Protein AF-Q50044-F1 (afdb_monomer)

Sequence (163 aa):
MVSMPLSKLPIALISSWAAAELGRPEISQAVVEGSGVRIVVIAVVGALLLCRAIPALRRDKENFFSYSGTWVIADISVMNFGIFDLLQVTVLVSLFALILVMSTASGVALFITQYAPRRVVGAVAYSVDLLAVVPSIICGVWGWYVLAPQLCPITTWLDRTLV

Solvent-ac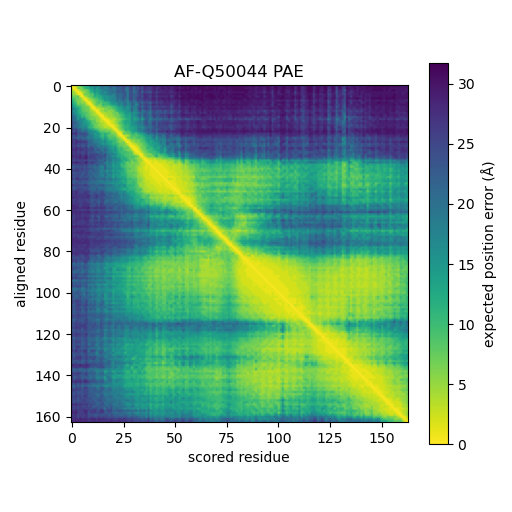cessible surface area (backbone atoms only — not comparable to full-atom values): 9606 Å² total; per-residue (Å²): 140,83,86,74,73,82,86,72,69,71,62,67,67,58,52,54,57,55,51,64,73,73,64,58,68,70,61,57,46,54,56,52,60,58,47,54,57,53,54,51,51,52,49,50,53,52,49,52,50,47,70,56,46,54,65,53,59,71,57,39,85,64,60,41,74,72,35,83,68,80,73,34,79,88,43,91,89,60,33,39,66,37,55,39,55,59,49,52,52,52,51,52,51,52,52,54,48,49,56,57,46,54,59,51,50,54,52,52,52,48,40,56,73,76,68,47,54,82,74,54,43,57,56,53,52,50,52,52,52,52,58,69,68,52,58,70,66,56,59,53,52,48,44,52,70,57,47,47,69,66,43,46,63,55,51,56,50,48,49,72,73,78,105

Structure (mmCIF, N/CA/C/O backbone):
data_AF-Q50044-F1
#
_entry.id   AF-Q50044-F1
#
loop_
_atom_site.group_PDB
_atom_site.id
_atom_site.type_symbol
_atom_site.label_atom_id
_atom_site.label_alt_id
_atom_site.label_comp_id
_atom_site.label_asym_id
_atom_site.label_entity_id
_atom_site.label_seq_id
_atom_site.pdbx_PDB_ins_code
_atom_site.Cartn_x
_atom_site.Cartn_y
_atom_site.Cartn_z
_atom_site.occupancy
_atom_site.B_iso_or_equiv
_atom_site.auth_seq_id
_atom_site.auth_comp_id
_atom_site.auth_asym_id
_atom_site.auth_atom_id
_atom_site.pdbx_PDB_model_num
ATOM 1 N N . MET A 1 1 ? -6.193 -26.746 54.960 1.00 42.16 1 MET A N 1
ATOM 2 C CA . MET A 1 1 ? -4.881 -27.108 54.379 1.00 42.16 1 MET A CA 1
ATOM 3 C C . MET A 1 1 ? -4.858 -28.618 54.186 1.00 42.16 1 MET A C 1
ATOM 5 O O . MET A 1 1 ? -4.540 -29.335 55.121 1.00 42.16 1 MET A O 1
ATOM 9 N N . VAL A 1 2 ? -5.314 -29.103 53.028 1.00 56.31 2 VAL A N 1
ATOM 10 C CA . VAL A 1 2 ? -5.341 -30.537 52.690 1.00 56.31 2 VAL A CA 1
ATOM 11 C C . VAL A 1 2 ? -4.210 -30.777 51.698 1.00 56.31 2 VAL A C 1
ATOM 13 O O . VAL A 1 2 ? -4.276 -30.317 50.561 1.00 56.31 2 VAL A O 1
ATOM 16 N N . SER A 1 3 ? -3.143 -31.429 52.149 1.00 58.69 3 SER A N 1
ATOM 17 C CA . SER A 1 3 ? -2.043 -31.877 51.301 1.00 58.69 3 SER A CA 1
ATOM 18 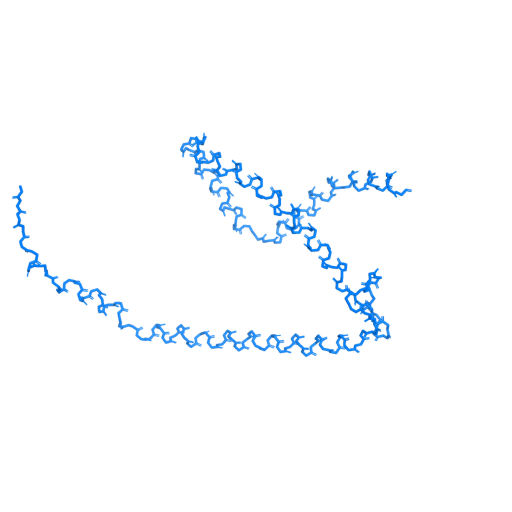C C . SER A 1 3 ? -2.501 -33.091 50.494 1.00 58.69 3 SER A C 1
ATOM 20 O O . SER A 1 3 ? -2.432 -34.230 50.948 1.00 58.69 3 SER A O 1
ATOM 22 N N . MET A 1 4 ? -2.995 -32.856 49.280 1.00 55.19 4 MET A N 1
ATOM 23 C CA . MET A 1 4 ? -3.117 -33.930 48.298 1.00 55.19 4 MET A CA 1
ATOM 24 C C . MET A 1 4 ? -1.710 -34.312 47.805 1.00 55.19 4 MET A C 1
ATOM 26 O O . MET A 1 4 ? -1.000 -33.442 47.296 1.00 55.19 4 MET A O 1
ATOM 30 N N . PRO A 1 5 ? -1.274 -35.580 47.930 1.00 57.09 5 PRO A N 1
ATOM 31 C CA . PRO A 1 5 ? -0.032 -36.026 47.314 1.00 57.09 5 PRO A CA 1
ATOM 32 C C . PRO A 1 5 ? -0.195 -36.021 45.786 1.00 57.09 5 PRO A C 1
ATOM 34 O O . PRO A 1 5 ? -1.088 -36.676 45.249 1.00 57.09 5 PRO A O 1
ATOM 37 N N . LEU A 1 6 ? 0.691 -35.309 45.079 1.00 58.06 6 LEU A N 1
ATOM 38 C CA . LEU A 1 6 ? 0.717 -35.167 43.609 1.00 58.06 6 LEU A CA 1
ATOM 39 C C . LEU A 1 6 ? 0.885 -36.495 42.830 1.00 58.06 6 LEU A C 1
ATOM 41 O O . LEU A 1 6 ? 0.933 -36.491 41.604 1.00 58.06 6 LEU A O 1
ATOM 45 N N . SER A 1 7 ? 0.981 -37.638 43.511 1.00 64.44 7 SER A N 1
ATOM 46 C CA . SER A 1 7 ? 1.308 -38.945 42.931 1.00 64.44 7 SER A CA 1
ATOM 47 C C . SER A 1 7 ? 0.152 -39.643 42.208 1.00 64.44 7 SER A C 1
ATOM 49 O O . SER A 1 7 ? 0.362 -40.708 41.631 1.00 64.44 7 SER A O 1
ATOM 51 N N . LYS A 1 8 ? -1.066 -39.083 42.233 1.00 55.00 8 LYS A N 1
ATOM 52 C CA . LYS A 1 8 ? -2.267 -39.703 41.638 1.00 55.00 8 LYS A CA 1
ATOM 53 C C . LYS A 1 8 ? -3.039 -38.785 40.689 1.00 55.00 8 LYS A C 1
ATOM 55 O O . LYS A 1 8 ? -4.264 -38.853 40.622 1.00 55.00 8 LYS A O 1
ATOM 60 N N . LEU A 1 9 ? -2.344 -37.929 39.945 1.00 64.38 9 LEU A N 1
ATOM 61 C CA . LEU A 1 9 ? -2.966 -37.284 38.789 1.00 64.38 9 LEU A CA 1
ATOM 62 C C . LEU A 1 9 ? -3.171 -38.343 37.687 1.00 64.38 9 LEU A C 1
ATOM 64 O O . LEU A 1 9 ? -2.223 -39.066 37.373 1.00 64.38 9 LEU A O 1
ATOM 68 N N . PRO A 1 10 ? -4.376 -38.485 37.104 1.00 64.06 10 PRO A N 1
ATOM 69 C CA . PRO A 1 10 ? -4.617 -39.429 36.019 1.00 64.06 10 PRO A CA 1
ATOM 70 C C . PRO A 1 10 ? -3.907 -38.939 34.748 1.00 64.06 10 PRO A C 1
ATOM 72 O O . PRO A 1 10 ? -4.471 -38.220 33.928 1.00 64.06 10 PRO A O 1
ATOM 75 N N . ILE A 1 11 ? -2.652 -39.359 34.576 1.00 60.72 11 ILE A N 1
ATOM 76 C CA . ILE A 1 11 ? -1.798 -39.106 33.398 1.00 60.72 11 ILE A CA 1
ATOM 77 C C . ILE A 1 11 ? -2.488 -39.537 32.083 1.00 60.72 11 ILE A C 1
ATOM 79 O O . ILE A 1 11 ? -2.190 -39.005 31.017 1.00 60.72 11 ILE A O 1
ATOM 83 N N . ALA A 1 12 ? -3.474 -40.434 32.162 1.00 65.12 12 ALA A N 1
ATOM 84 C CA . ALA A 1 12 ? -4.266 -40.918 31.032 1.00 65.12 12 ALA A CA 1
ATOM 85 C C . ALA A 1 12 ? -5.105 -39.833 30.327 1.00 65.12 12 ALA A C 1
ATOM 87 O O . ALA A 1 12 ? -5.319 -39.910 29.116 1.00 65.12 12 ALA A O 1
ATOM 88 N N . LEU A 1 13 ? -5.573 -38.806 31.049 1.00 63.84 13 LEU A N 1
ATOM 89 C CA . LEU A 1 13 ? -6.325 -37.726 30.402 1.00 63.84 13 LEU A CA 1
ATOM 90 C C . LEU A 1 13 ? -5.392 -36.864 29.543 1.00 63.84 13 LEU A C 1
ATOM 92 O O . LEU A 1 13 ? -5.820 -36.345 28.521 1.00 63.84 13 LEU A O 1
ATOM 96 N N . ILE A 1 14 ? -4.114 -36.762 29.936 1.00 61.59 14 ILE A N 1
ATOM 97 C CA . ILE A 1 14 ? -3.123 -35.938 29.247 1.00 61.59 14 ILE A CA 1
ATOM 98 C C . ILE A 1 14 ? -2.579 -36.614 27.984 1.00 61.59 14 ILE A C 1
ATOM 100 O O . ILE A 1 14 ? -2.390 -35.972 26.953 1.00 61.59 14 ILE A O 1
ATOM 104 N N . SER A 1 15 ? -2.379 -37.930 28.030 1.00 65.12 15 SER A N 1
ATOM 105 C CA . SER A 1 15 ? -1.886 -38.684 26.876 1.00 65.12 15 SER A CA 1
ATOM 106 C C . SER A 1 15 ? -2.902 -38.786 25.735 1.00 65.12 15 SER A C 1
ATOM 108 O O . SER A 1 15 ? -2.496 -38.853 24.580 1.00 65.12 15 SER A O 1
ATOM 110 N N . SER A 1 16 ? -4.207 -38.783 26.028 1.00 60.56 16 SER A N 1
ATOM 111 C CA . SER A 1 16 ? -5.251 -38.930 25.001 1.00 60.56 16 SER A CA 1
ATOM 112 C C . SER A 1 16 ? -5.460 -37.675 24.145 1.00 60.56 16 SER A C 1
ATOM 114 O O . SER A 1 16 ? -5.628 -37.807 22.934 1.00 60.56 16 SER A O 1
ATOM 116 N N . TRP A 1 17 ? -5.378 -36.466 24.719 1.00 57.53 17 TRP A N 1
ATOM 117 C CA . TRP A 1 17 ? -5.397 -35.226 23.927 1.00 57.53 17 TRP A CA 1
ATOM 118 C C . TRP A 1 17 ? -4.090 -35.035 23.153 1.00 57.53 17 TRP A C 1
ATOM 120 O O . TRP A 1 17 ? -4.124 -34.700 21.973 1.00 57.53 17 TRP A O 1
ATOM 130 N N . ALA A 1 18 ? -2.946 -35.364 23.764 1.00 59.03 18 ALA A N 1
ATOM 131 C CA . ALA A 1 18 ? -1.651 -35.303 23.091 1.00 59.03 18 ALA A CA 1
ATOM 132 C C . ALA A 1 18 ? -1.564 -36.298 21.917 1.00 59.03 18 ALA A C 1
ATOM 134 O O . ALA A 1 18 ? -0.971 -35.988 20.888 1.00 59.03 18 ALA A O 1
ATOM 135 N N . ALA A 1 19 ? -2.198 -37.472 22.032 1.00 60.44 19 ALA A N 1
ATOM 136 C CA . ALA A 1 19 ? -2.313 -38.443 20.943 1.00 60.44 19 ALA A CA 1
ATOM 137 C C . ALA A 1 19 ? -3.276 -37.992 19.827 1.00 60.44 19 ALA A C 1
ATOM 139 O O . ALA A 1 19 ? -3.054 -38.337 18.667 1.00 60.44 19 ALA A O 1
ATOM 140 N N . ALA A 1 20 ? -4.312 -37.208 20.148 1.00 62.38 20 ALA A N 1
ATOM 141 C CA . ALA A 1 20 ? -5.231 -36.642 19.156 1.00 62.38 20 ALA A CA 1
ATOM 142 C C . ALA A 1 20 ? -4.560 -35.545 18.307 1.00 62.38 20 ALA A C 1
ATOM 144 O O . ALA A 1 20 ? -4.834 -35.436 17.111 1.00 62.38 20 ALA A O 1
ATOM 145 N N . GLU A 1 21 ? -3.637 -34.786 18.905 1.00 60.19 21 GLU A N 1
ATOM 146 C CA . GLU A 1 21 ? -2.825 -33.768 18.225 1.00 60.19 21 GLU A CA 1
ATOM 147 C C . GLU A 1 21 ? -1.746 -34.382 17.305 1.00 60.19 21 GLU A C 1
ATOM 149 O O . GLU A 1 21 ? -1.403 -33.811 16.271 1.00 60.19 21 GLU A O 1
ATOM 154 N N . LEU A 1 22 ? -1.214 -35.564 17.649 1.00 61.97 22 LEU A N 1
ATOM 155 C CA . LEU A 1 22 ? -0.061 -36.185 16.972 1.00 61.97 22 LEU A CA 1
ATOM 156 C C . LEU A 1 22 ? -0.405 -37.078 15.762 1.00 61.97 22 LEU A C 1
ATOM 158 O O . LEU A 1 22 ? 0.494 -37.678 15.175 1.00 61.97 22 LEU A O 1
ATOM 162 N N . GLY A 1 23 ? -1.683 -37.200 15.387 1.00 61.34 23 GLY A N 1
ATOM 163 C CA . GLY A 1 23 ? -2.163 -38.369 14.639 1.00 61.34 23 GLY A CA 1
ATOM 164 C C . GLY A 1 23 ? -2.958 -38.146 13.350 1.00 61.34 23 GLY A C 1
ATOM 165 O O . GLY A 1 23 ? -3.660 -39.069 12.949 1.00 61.34 23 GLY A O 1
ATOM 166 N N . ARG A 1 24 ? -2.892 -36.992 12.668 1.00 61.53 24 ARG A N 1
A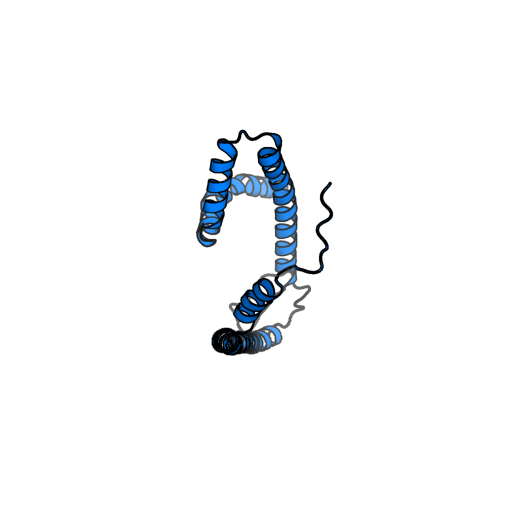TOM 167 C CA . ARG A 1 24 ? -3.489 -36.853 11.313 1.00 61.53 24 ARG A CA 1
ATOM 168 C C . ARG A 1 24 ? -2.439 -36.502 10.251 1.00 61.53 24 ARG A C 1
ATOM 170 O O . ARG A 1 24 ? -2.456 -35.382 9.736 1.00 61.53 24 ARG A O 1
ATOM 177 N N . PRO A 1 25 ? -1.539 -37.447 9.903 1.00 57.44 25 PRO A N 1
ATOM 178 C CA . PRO A 1 25 ? -0.495 -37.233 8.897 1.00 57.44 25 PRO A CA 1
ATOM 179 C C . PRO A 1 25 ? -1.055 -36.817 7.527 1.00 57.44 25 PRO A C 1
ATOM 181 O O . PRO A 1 25 ? -0.384 -36.108 6.793 1.00 57.44 25 PRO A O 1
ATOM 184 N N . GLU A 1 26 ? -2.303 -37.166 7.207 1.00 61.16 26 GLU A N 1
ATOM 185 C CA . GLU A 1 26 ? -2.947 -36.807 5.936 1.00 61.16 26 GLU A CA 1
ATOM 186 C C . GLU A 1 26 ? -3.203 -35.293 5.786 1.00 61.16 26 GLU A C 1
ATOM 188 O O . GLU A 1 2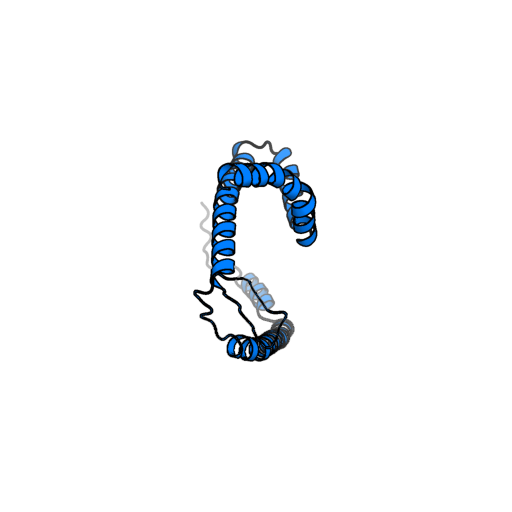6 ? -3.091 -34.749 4.690 1.00 61.16 26 GLU A O 1
ATOM 193 N N . ILE A 1 27 ? -3.500 -34.577 6.881 1.00 60.56 27 ILE A N 1
ATOM 194 C CA . ILE A 1 27 ? -3.776 -33.127 6.835 1.00 60.56 27 ILE A CA 1
ATOM 195 C C . ILE A 1 27 ? -2.464 -32.337 6.790 1.00 60.56 27 ILE A C 1
ATOM 197 O O . ILE A 1 27 ? -2.363 -31.344 6.070 1.00 60.56 27 ILE A O 1
ATOM 201 N N . SER A 1 28 ? -1.436 -32.785 7.517 1.00 57.59 28 SER A N 1
ATOM 202 C CA . SER A 1 28 ? -0.113 -32.157 7.456 1.00 57.59 28 SER A CA 1
ATOM 203 C C . SER A 1 28 ? 0.564 -32.402 6.107 1.00 57.59 28 SER A C 1
ATOM 205 O O . SER A 1 28 ? 1.176 -31.483 5.569 1.00 57.59 28 SER A O 1
ATOM 207 N N . GLN A 1 29 ? 0.386 -33.580 5.504 1.00 58.41 29 GLN A N 1
ATOM 208 C CA . GLN A 1 29 ? 0.894 -33.881 4.163 1.00 58.41 29 GLN A CA 1
ATOM 209 C C . GLN A 1 29 ? 0.182 -33.066 3.073 1.00 58.41 29 GLN A C 1
ATOM 211 O O . GLN A 1 29 ? 0.865 -32.474 2.242 1.00 58.41 29 GLN A O 1
ATOM 216 N N . ALA A 1 30 ? -1.146 -32.897 3.135 1.00 57.66 30 ALA A N 1
ATOM 217 C CA . ALA A 1 30 ? -1.883 -32.042 2.194 1.00 57.66 30 ALA A CA 1
ATOM 218 C C . ALA A 1 30 ? -1.477 -30.551 2.277 1.00 57.66 30 ALA A C 1
ATOM 220 O O . ALA A 1 30 ? -1.408 -29.851 1.263 1.00 57.66 30 ALA A O 1
ATOM 221 N N . VAL A 1 31 ? -1.156 -30.052 3.477 1.00 59.28 31 VAL A N 1
ATOM 222 C CA . VAL A 1 31 ? -0.634 -28.685 3.678 1.00 59.28 31 VAL A CA 1
ATOM 223 C C . VAL A 1 31 ? 0.802 -28.541 3.153 1.00 59.28 31 VAL A C 1
ATOM 225 O O . VAL A 1 31 ? 1.160 -27.486 2.619 1.00 59.28 31 VAL A O 1
ATOM 228 N N . VAL A 1 32 ? 1.618 -29.593 3.263 1.00 60.97 32 VAL A N 1
ATOM 229 C CA . VAL A 1 32 ? 3.005 -29.624 2.769 1.00 60.97 32 VAL A CA 1
ATOM 230 C C . VAL A 1 32 ? 3.056 -29.739 1.238 1.00 60.97 32 VAL A C 1
ATOM 232 O O . VAL A 1 32 ? 3.807 -28.993 0.607 1.00 60.97 32 VAL A O 1
ATOM 235 N N . GLU A 1 33 ? 2.207 -30.561 0.617 1.00 62.12 33 GLU A N 1
ATOM 236 C CA . GLU A 1 33 ? 2.109 -30.691 -0.847 1.00 62.12 33 GLU A CA 1
ATOM 237 C C . GLU A 1 33 ? 1.587 -29.405 -1.512 1.00 62.12 33 GLU A C 1
ATOM 239 O O . GLU A 1 33 ? 2.122 -28.966 -2.534 1.00 62.12 33 GLU A O 1
ATOM 244 N N . GLY A 1 34 ? 0.631 -28.710 -0.882 1.00 60.66 34 GLY A N 1
ATOM 245 C CA . GLY A 1 34 ? 0.150 -27.402 -1.347 1.00 60.66 34 GLY A CA 1
ATOM 246 C C . GLY A 1 34 ? 1.185 -26.269 -1.241 1.00 60.66 34 GLY A C 1
ATOM 247 O O . GLY A 1 34 ? 1.092 -25.265 -1.953 1.00 60.66 34 GLY A O 1
ATOM 248 N N . SER A 1 35 ? 2.201 -26.405 -0.381 1.00 64.69 35 SER A N 1
ATOM 249 C CA . SER A 1 35 ? 3.285 -25.418 -0.258 1.00 64.69 35 SER A CA 1
ATOM 250 C C . SER A 1 35 ? 4.314 -25.497 -1.384 1.00 64.69 35 SER A C 1
ATOM 252 O O . SER A 1 35 ? 4.837 -24.453 -1.775 1.00 64.69 35 SER A O 1
ATOM 254 N N . GLY A 1 36 ? 4.550 -26.679 -1.966 1.00 72.31 36 GLY A N 1
ATOM 255 C CA . GLY A 1 36 ? 5.488 -26.840 -3.084 1.00 72.31 36 GLY A CA 1
ATOM 256 C C . GLY A 1 36 ? 5.078 -26.032 -4.319 1.00 72.31 36 GLY A C 1
ATOM 257 O O . GLY A 1 36 ? 5.894 -25.316 -4.900 1.00 72.31 36 GLY A O 1
ATOM 258 N N . VAL A 1 37 ? 3.785 -26.053 -4.662 1.00 82.38 37 VAL A N 1
ATOM 259 C CA . VAL A 1 37 ? 3.238 -25.321 -5.819 1.00 82.38 37 VAL A CA 1
ATOM 260 C C . VAL A 1 37 ? 3.420 -23.808 -5.669 1.00 82.38 37 VAL A C 1
ATOM 262 O O . VAL A 1 37 ? 3.794 -23.134 -6.626 1.00 82.38 37 VAL A O 1
ATOM 265 N N . ARG A 1 38 ? 3.228 -23.260 -4.463 1.00 83.25 38 ARG A N 1
ATOM 266 C CA . ARG A 1 38 ? 3.385 -21.817 -4.201 1.00 83.25 38 ARG A CA 1
ATOM 267 C C . ARG A 1 38 ? 4.819 -21.341 -4.418 1.00 83.25 38 ARG A C 1
ATOM 269 O O . ARG A 1 38 ? 5.027 -20.287 -5.015 1.00 83.25 38 ARG A O 1
ATOM 276 N N . ILE A 1 39 ? 5.796 -22.133 -3.982 1.00 87.06 39 ILE A N 1
ATOM 277 C CA . ILE A 1 39 ? 7.220 -21.817 -4.153 1.00 87.06 39 ILE A CA 1
ATOM 278 C C . ILE A 1 39 ? 7.586 -21.831 -5.640 1.00 87.06 39 ILE A C 1
ATOM 280 O O . ILE A 1 39 ? 8.253 -20.913 -6.113 1.00 87.06 39 ILE A O 1
ATOM 284 N N . VAL A 1 40 ? 7.092 -22.817 -6.395 1.00 89.25 40 VAL A N 1
ATOM 285 C CA . VAL A 1 40 ? 7.316 -22.898 -7.847 1.00 89.25 40 VAL A CA 1
ATOM 286 C C . VAL A 1 40 ? 6.690 -21.706 -8.570 1.00 89.25 40 VAL A C 1
ATOM 288 O O . VAL A 1 40 ? 7.347 -21.103 -9.412 1.00 89.25 40 VAL A O 1
ATOM 291 N N . VAL A 1 41 ? 5.463 -21.306 -8.219 1.00 90.19 41 VAL A N 1
ATOM 292 C CA . VAL A 1 41 ? 4.806 -20.136 -8.828 1.00 90.19 41 VAL A CA 1
ATOM 293 C C . VAL A 1 41 ? 5.604 -18.856 -8.570 1.00 90.19 41 VAL A C 1
ATOM 295 O O . VAL A 1 41 ? 5.865 -18.106 -9.509 1.00 90.19 41 VAL A O 1
ATOM 298 N N . ILE A 1 42 ? 6.049 -18.621 -7.333 1.00 92.50 42 ILE A N 1
ATOM 299 C CA . ILE A 1 42 ? 6.874 -17.448 -6.996 1.00 92.50 42 ILE A CA 1
ATOM 300 C C . ILE A 1 42 ? 8.211 -17.494 -7.745 1.00 92.50 42 ILE A C 1
ATOM 302 O O . ILE A 1 42 ? 8.643 -16.474 -8.280 1.00 92.50 42 ILE A O 1
ATOM 306 N N . ALA A 1 43 ? 8.843 -18.666 -7.842 1.00 92.62 43 ALA A N 1
ATOM 307 C CA . ALA A 1 43 ? 10.092 -18.837 -8.580 1.00 92.62 43 ALA A CA 1
ATOM 308 C C . ALA A 1 43 ? 9.920 -18.557 -10.082 1.00 92.62 43 ALA A C 1
ATOM 310 O O . ALA A 1 43 ? 10.756 -17.879 -10.677 1.00 92.62 43 ALA A O 1
ATOM 311 N N . VAL A 1 44 ? 8.821 -19.014 -10.690 1.00 94.31 44 VAL A N 1
ATOM 312 C CA . VAL A 1 44 ? 8.501 -18.758 -12.104 1.00 94.31 44 VAL A CA 1
ATOM 313 C C . VAL A 1 44 ? 8.227 -17.276 -12.348 1.00 94.31 44 VAL A C 1
ATOM 315 O O . VAL A 1 44 ? 8.764 -16.713 -13.300 1.00 94.31 44 VAL A O 1
ATOM 318 N N . VAL A 1 45 ? 7.447 -16.619 -11.485 1.00 94.94 45 VAL A N 1
ATOM 319 C CA . VAL A 1 45 ? 7.204 -15.169 -11.584 1.00 94.94 45 VAL A CA 1
ATOM 320 C C . VAL A 1 45 ? 8.511 -14.398 -11.408 1.00 94.94 45 VAL A C 1
ATOM 322 O O . VAL A 1 45 ? 8.806 -13.516 -12.210 1.00 94.94 45 VAL A O 1
ATOM 325 N N . GLY A 1 46 ? 9.336 -14.761 -10.424 1.00 91.25 46 GLY A N 1
ATOM 326 C CA . GLY A 1 46 ? 10.652 -14.159 -10.211 1.00 91.25 46 GLY A CA 1
ATOM 327 C C . GLY A 1 46 ? 11.568 -14.312 -11.427 1.00 91.25 46 GLY A C 1
ATOM 328 O O . GLY A 1 46 ? 12.157 -13.333 -11.881 1.00 91.25 46 GLY A O 1
ATOM 329 N N . ALA A 1 47 ? 11.631 -15.508 -12.016 1.00 92.62 47 ALA A N 1
ATOM 330 C CA . ALA A 1 47 ? 12.401 -15.763 -13.231 1.00 92.62 47 ALA A CA 1
ATOM 331 C C . ALA A 1 47 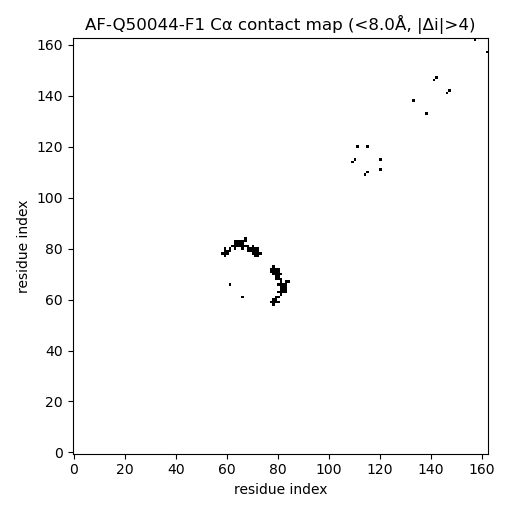? 11.876 -14.956 -14.429 1.00 92.62 47 ALA A C 1
ATOM 333 O O . ALA A 1 47 ? 12.663 -14.344 -15.149 1.00 92.62 47 ALA A O 1
ATOM 334 N N . LEU A 1 48 ? 10.554 -14.884 -14.614 1.00 93.12 48 LEU A N 1
ATOM 335 C CA . LEU A 1 48 ? 9.921 -14.089 -15.668 1.00 93.12 48 LEU A CA 1
ATOM 336 C C . LEU A 1 48 ? 10.254 -12.596 -15.526 1.00 93.12 48 LEU A C 1
ATOM 338 O O . LEU A 1 48 ? 10.606 -11.942 -16.511 1.00 93.12 48 LEU A O 1
ATOM 342 N N . LEU A 1 49 ? 10.172 -12.065 -14.302 1.00 91.06 49 LEU A N 1
ATOM 343 C CA . LEU A 1 49 ? 10.518 -10.678 -13.998 1.00 91.06 49 LEU A CA 1
ATOM 344 C C . LEU A 1 49 ? 11.999 -10.405 -14.271 1.00 91.06 49 LEU A C 1
ATOM 346 O O . LEU A 1 49 ? 12.312 -9.404 -14.908 1.00 91.06 49 LEU A O 1
ATOM 350 N N . LEU A 1 50 ? 12.905 -11.308 -13.883 1.00 88.75 50 LEU A N 1
ATOM 351 C CA . LEU A 1 50 ? 14.341 -11.178 -14.159 1.00 88.75 50 LEU A CA 1
ATOM 352 C C . LEU A 1 50 ? 14.645 -11.220 -15.662 1.00 88.75 50 LEU A C 1
ATOM 354 O O . LEU A 1 50 ? 15.356 -10.352 -16.169 1.00 88.75 50 LEU A O 1
ATOM 358 N N . CYS A 1 51 ? 14.060 -12.168 -16.399 1.00 88.50 51 CYS A N 1
ATOM 359 C CA . CYS A 1 51 ? 14.212 -12.258 -17.853 1.00 88.50 51 CYS A CA 1
ATOM 360 C C . CYS A 1 51 ? 13.710 -11.001 -18.582 1.00 88.50 51 CYS A C 1
ATOM 362 O O . CYS A 1 51 ? 14.239 -10.669 -19.640 1.00 88.50 51 CYS A O 1
ATOM 364 N N . ARG A 1 52 ? 12.715 -10.292 -18.032 1.00 84.31 52 ARG A N 1
ATOM 365 C CA . ARG A 1 52 ? 12.204 -9.013 -18.562 1.00 84.31 52 ARG A CA 1
ATOM 366 C C . ARG A 1 52 ? 13.036 -7.807 -18.113 1.00 84.31 52 ARG A C 1
ATOM 368 O O . ARG A 1 52 ? 13.258 -6.903 -18.912 1.00 84.31 52 ARG A O 1
ATOM 375 N N . ALA A 1 53 ? 13.513 -7.797 -16.871 1.00 81.31 53 ALA A N 1
ATOM 376 C CA . ALA A 1 53 ? 14.249 -6.680 -16.284 1.00 81.31 53 ALA A CA 1
ATOM 377 C C . ALA A 1 53 ? 15.682 -6.560 -16.828 1.00 81.31 53 ALA A C 1
ATOM 379 O O . ALA A 1 53 ? 16.118 -5.464 -17.167 1.00 81.31 53 ALA A O 1
ATOM 380 N N . ILE A 1 54 ? 16.406 -7.676 -16.980 1.00 80.06 54 ILE A N 1
ATOM 381 C CA . ILE A 1 54 ? 17.796 -7.685 -17.477 1.00 80.06 54 ILE A CA 1
ATOM 382 C C . ILE A 1 54 ? 17.951 -6.992 -18.848 1.00 80.06 54 ILE A C 1
ATOM 384 O O . ILE A 1 54 ? 18.833 -6.142 -18.979 1.00 80.06 54 ILE A O 1
ATOM 388 N N . PRO A 1 55 ? 17.149 -7.304 -19.887 1.00 76.75 55 PRO A N 1
ATOM 389 C CA . PRO A 1 55 ? 17.272 -6.636 -21.183 1.00 76.75 55 PRO A CA 1
ATOM 390 C C . PRO A 1 55 ? 16.785 -5.182 -21.168 1.00 76.75 55 PRO A C 1
ATOM 392 O O . PRO A 1 55 ? 17.147 -4.435 -22.076 1.00 76.75 55 PRO A O 1
ATOM 395 N N . ALA A 1 56 ? 15.978 -4.778 -20.181 1.00 69.31 56 ALA A N 1
ATOM 396 C CA . ALA A 1 56 ? 15.604 -3.381 -19.985 1.00 69.31 56 ALA A CA 1
ATOM 397 C C . ALA A 1 56 ? 16.779 -2.589 -19.389 1.00 69.31 56 ALA A C 1
ATOM 399 O O . ALA A 1 56 ? 17.192 -1.592 -19.968 1.00 69.31 56 ALA A O 1
ATOM 400 N N . LEU A 1 57 ? 17.409 -3.098 -18.324 1.00 70.56 57 LEU A N 1
ATOM 401 C CA . LEU A 1 57 ? 18.583 -2.462 -17.708 1.00 70.56 57 LEU A CA 1
ATOM 402 C C . LEU A 1 57 ? 19.794 -2.412 -18.649 1.00 70.56 57 LEU A C 1
ATOM 404 O O . LEU A 1 57 ? 20.534 -1.442 -18.643 1.00 70.56 57 LEU A O 1
ATOM 408 N N . ARG A 1 58 ? 20.003 -3.433 -19.490 1.00 71.06 58 ARG A N 1
ATOM 409 C CA . ARG A 1 58 ? 21.120 -3.447 -20.459 1.00 71.06 58 ARG A CA 1
ATOM 410 C C . ARG A 1 58 ? 20.995 -2.413 -21.580 1.00 71.06 58 ARG A C 1
ATOM 412 O O . ARG A 1 58 ? 21.980 -2.165 -22.268 1.00 71.06 58 ARG A O 1
ATOM 419 N N . ARG A 1 59 ? 19.789 -1.897 -21.831 1.00 66.56 59 ARG A N 1
ATOM 420 C CA . ARG A 1 59 ? 19.536 -0.874 -22.856 1.00 66.56 59 ARG A CA 1
ATOM 421 C C . ARG A 1 59 ? 19.621 0.547 -22.308 1.00 66.56 59 ARG A C 1
ATOM 423 O O . ARG A 1 59 ? 19.693 1.469 -23.114 1.00 66.56 59 ARG A O 1
ATOM 430 N N . ASP A 1 60 ? 19.637 0.696 -20.988 1.00 64.81 60 ASP A N 1
ATOM 431 C CA . ASP A 1 60 ? 19.901 1.967 -20.333 1.00 64.81 60 ASP A CA 1
ATOM 432 C C . ASP A 1 60 ? 21.383 2.319 -20.507 1.00 64.81 60 ASP A C 1
ATOM 434 O O . ASP A 1 60 ? 22.272 1.524 -20.186 1.00 64.81 60 ASP A O 1
ATOM 438 N N . LYS A 1 61 ? 21.646 3.476 -21.113 1.00 62.94 61 LYS A N 1
ATOM 439 C CA . LYS A 1 61 ? 23.007 3.969 -21.374 1.00 62.94 61 LYS A CA 1
ATOM 440 C C . LYS A 1 61 ? 23.455 5.015 -20.351 1.00 62.94 61 LYS A C 1
ATOM 442 O O . LYS A 1 61 ? 24.584 5.488 -20.447 1.00 62.94 61 LYS A O 1
ATOM 447 N N . GLU A 1 62 ? 22.601 5.347 -19.387 1.00 63.72 62 GLU A N 1
ATOM 448 C CA . GLU A 1 62 ? 22.841 6.365 -18.367 1.00 63.72 62 GLU A CA 1
ATOM 449 C C . GLU A 1 62 ? 23.145 5.744 -16.989 1.00 63.72 62 GLU A C 1
ATOM 451 O O . GLU A 1 62 ? 22.972 4.548 -16.746 1.00 63.72 62 GLU A O 1
ATOM 456 N N . ASN A 1 63 ? 23.626 6.564 -16.046 1.00 65.69 63 ASN A N 1
ATOM 457 C CA . ASN A 1 63 ? 23.839 6.128 -14.664 1.00 65.69 63 ASN A CA 1
ATOM 458 C C . ASN A 1 63 ? 22.496 5.961 -13.933 1.00 65.69 63 ASN A C 1
ATOM 460 O O . ASN A 1 63 ? 21.998 6.907 -13.322 1.00 65.69 63 ASN A O 1
ATOM 464 N N . PHE A 1 64 ? 21.972 4.735 -13.911 1.00 64.69 64 PHE A N 1
ATOM 465 C CA . PHE A 1 64 ? 20.740 4.313 -13.222 1.00 64.69 64 PHE A CA 1
ATOM 466 C C . PHE A 1 64 ? 20.523 4.909 -11.814 1.00 64.69 64 PHE A C 1
ATOM 468 O O . PHE A 1 64 ? 19.396 5.198 -11.409 1.00 64.69 64 PHE A O 1
ATOM 475 N N . PHE A 1 65 ? 21.604 5.092 -11.046 1.00 66.19 65 PHE A N 1
ATOM 476 C CA . PHE A 1 65 ? 21.565 5.574 -9.659 1.00 66.19 65 PHE A CA 1
ATOM 477 C C . PHE A 1 65 ? 21.653 7.095 -9.495 1.00 66.19 65 PHE A C 1
ATOM 479 O O . PHE A 1 65 ? 21.324 7.592 -8.422 1.00 66.19 65 PHE A O 1
ATOM 486 N N . SER A 1 66 ? 22.106 7.835 -10.508 1.00 63.91 66 SER A N 1
ATOM 487 C CA . SER A 1 66 ? 22.304 9.294 -10.417 1.00 63.91 66 SER A CA 1
ATOM 488 C C . SER A 1 66 ? 21.510 10.077 -11.457 1.00 63.91 66 SER A C 1
ATOM 490 O O . SER A 1 66 ? 21.499 11.305 -11.418 1.00 63.91 66 SER A O 1
ATOM 492 N N . TYR A 1 67 ? 20.836 9.392 -12.381 1.00 65.75 67 TYR A N 1
ATOM 493 C CA . TYR A 1 67 ? 19.992 10.035 -13.370 1.00 65.75 67 TYR A CA 1
ATOM 494 C C . TYR A 1 67 ? 18.739 10.618 -12.702 1.00 65.75 67 TYR A C 1
ATOM 496 O O . TYR A 1 67 ? 17.860 9.895 -12.238 1.00 65.75 67 TYR A O 1
ATOM 504 N N . SER A 1 68 ? 18.680 11.948 -12.651 1.00 62.66 68 SER A N 1
ATOM 505 C CA . SER A 1 68 ? 17.555 12.745 -12.150 1.00 62.66 68 SER A CA 1
ATOM 506 C C . SER A 1 68 ? 16.901 13.502 -13.315 1.00 62.66 68 SER A C 1
ATOM 508 O O . SER A 1 68 ? 16.771 14.724 -13.279 1.00 62.66 68 SER A O 1
ATOM 510 N N . GLY A 1 69 ? 16.598 12.791 -14.404 1.00 65.88 69 GLY A N 1
ATOM 511 C CA . GLY A 1 69 ? 16.082 13.363 -15.651 1.00 65.88 69 GLY A CA 1
ATOM 512 C C . GLY A 1 69 ? 14.739 12.771 -16.075 1.00 65.88 69 GLY A C 1
ATOM 513 O O . GLY A 1 69 ? 14.188 11.892 -15.414 1.00 65.88 69 GLY A O 1
ATOM 514 N N . THR A 1 70 ? 14.200 13.260 -17.194 1.00 65.44 70 THR A N 1
ATOM 515 C CA . THR A 1 70 ? 12.912 12.806 -17.732 1.00 65.44 70 THR A CA 1
ATOM 516 C C . THR A 1 70 ? 12.974 11.332 -18.111 1.00 65.44 70 THR A C 1
ATOM 518 O O . THR A 1 70 ? 13.817 10.909 -18.899 1.00 65.44 70 THR A O 1
ATOM 521 N N . TRP A 1 71 ? 12.048 10.553 -17.564 1.00 66.62 71 TRP A N 1
ATOM 522 C CA . TRP A 1 71 ? 11.921 9.141 -17.878 1.00 66.62 71 TRP A CA 1
ATOM 523 C C . TRP A 1 71 ? 11.388 8.949 -19.297 1.00 66.62 71 TRP A C 1
ATOM 525 O O . TRP A 1 71 ? 10.2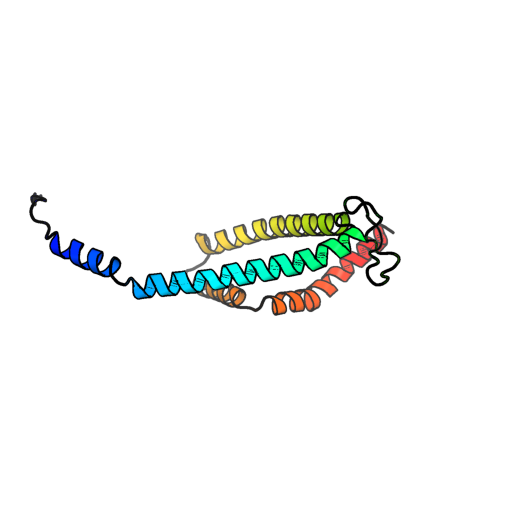21 9.232 -19.576 1.00 66.62 71 TRP A O 1
ATOM 535 N N . VAL A 1 72 ? 12.233 8.436 -20.190 1.00 65.94 72 VAL A N 1
ATOM 536 C CA . VAL A 1 72 ? 11.861 8.124 -21.574 1.00 65.94 72 VAL A CA 1
ATOM 537 C C . VAL A 1 72 ? 11.920 6.613 -21.747 1.00 65.94 72 VAL A C 1
ATOM 539 O O . VAL A 1 72 ? 12.983 6.028 -21.913 1.00 65.94 72 VAL A O 1
ATOM 542 N N . ILE A 1 73 ? 10.749 5.979 -21.654 1.00 65.50 73 ILE A N 1
ATOM 543 C CA . ILE A 1 73 ? 10.568 4.518 -21.780 1.00 65.50 73 ILE A CA 1
ATOM 544 C C . ILE A 1 73 ? 9.791 4.148 -23.055 1.00 65.50 73 ILE A C 1
ATOM 546 O O . ILE A 1 73 ? 9.690 2.976 -23.410 1.00 65.50 73 ILE A O 1
ATOM 550 N N . ALA A 1 74 ? 9.208 5.145 -23.730 1.00 65.44 74 ALA A N 1
ATOM 551 C CA . ALA A 1 74 ? 8.403 4.959 -24.936 1.00 65.44 74 ALA A CA 1
ATOM 552 C C . ALA A 1 74 ? 9.257 4.744 -26.198 1.00 65.44 74 ALA A C 1
ATOM 554 O O . ALA A 1 74 ? 8.789 4.111 -27.142 1.00 65.44 74 ALA A O 1
ATOM 555 N N . ASP A 1 75 ? 10.500 5.238 -26.208 1.00 67.75 75 ASP A N 1
ATOM 556 C CA . ASP A 1 75 ? 11.417 5.102 -27.337 1.00 67.75 75 ASP A CA 1
ATOM 557 C C . ASP A 1 75 ? 12.519 4.081 -27.014 1.00 67.75 75 ASP A C 1
ATOM 559 O O . ASP A 1 75 ? 13.382 4.287 -26.164 1.00 67.75 75 ASP A O 1
ATOM 563 N N . ILE A 1 76 ? 12.476 2.941 -27.702 1.00 61.16 76 ILE A N 1
ATOM 564 C CA . ILE A 1 76 ? 13.391 1.799 -27.520 1.00 61.16 76 ILE A CA 1
ATOM 565 C C . ILE A 1 76 ? 14.832 2.098 -27.961 1.00 61.16 76 ILE A C 1
ATOM 567 O O . ILE A 1 76 ? 15.730 1.294 -27.695 1.00 61.16 76 ILE A O 1
ATOM 571 N N . SER A 1 77 ? 15.052 3.220 -28.651 1.00 63.53 77 SER A N 1
ATOM 572 C CA . SER A 1 77 ? 16.368 3.656 -29.124 1.00 63.53 77 SER A CA 1
ATOM 573 C C . SER A 1 77 ? 17.112 4.562 -28.130 1.00 63.53 77 SER A C 1
ATOM 575 O O . SER A 1 77 ? 18.346 4.555 -28.116 1.00 63.53 77 SER A O 1
ATOM 577 N N . VAL A 1 78 ? 16.379 5.278 -27.269 1.00 63.62 78 VAL A N 1
ATOM 578 C CA . VAL A 1 78 ? 16.890 6.220 -26.260 1.00 63.62 78 VAL A CA 1
ATOM 579 C C . VAL A 1 78 ? 16.127 5.973 -24.956 1.00 63.62 78 VAL A C 1
ATOM 581 O O . VAL A 1 78 ? 15.183 6.687 -24.625 1.00 63.62 78 VAL A O 1
ATOM 584 N N . MET A 1 79 ? 16.491 4.896 -24.255 1.00 59.75 79 MET A N 1
ATOM 585 C CA . MET A 1 79 ? 15.842 4.521 -23.002 1.00 59.75 79 MET A CA 1
ATOM 586 C C . MET A 1 79 ? 16.624 5.084 -21.819 1.00 59.75 79 MET A C 1
ATOM 588 O O . MET A 1 79 ? 17.748 4.651 -21.579 1.00 59.75 79 MET A O 1
ATOM 592 N N . ASN A 1 80 ? 16.002 6.014 -21.090 1.00 69.06 80 ASN A N 1
ATOM 593 C CA . ASN A 1 80 ? 16.601 6.696 -19.944 1.00 69.06 80 ASN A CA 1
ATOM 594 C C . ASN A 1 80 ? 15.696 6.525 -18.718 1.00 69.06 80 ASN A C 1
ATOM 596 O O . ASN A 1 80 ? 14.560 7.011 -18.702 1.00 69.06 80 ASN A O 1
ATOM 600 N N . PHE A 1 81 ? 16.196 5.839 -17.692 1.00 68.44 81 PHE A N 1
ATOM 601 C CA . PHE A 1 81 ? 15.482 5.570 -16.442 1.00 68.44 81 PHE A CA 1
ATOM 602 C C . PHE A 1 81 ? 16.449 5.730 -15.260 1.00 68.44 81 PHE A C 1
ATOM 604 O O . PHE A 1 81 ? 17.507 5.116 -15.227 1.00 68.44 81 PHE A O 1
ATOM 611 N N . GLY A 1 82 ? 16.074 6.544 -14.267 1.00 72.50 82 GLY A N 1
ATOM 612 C CA . GLY A 1 82 ? 16.810 6.672 -13.009 1.00 72.50 82 GLY A CA 1
ATOM 613 C C . GLY A 1 82 ? 15.962 6.313 -11.793 1.00 72.50 82 GLY A C 1
ATOM 614 O O . GLY A 1 82 ? 14.848 6.809 -11.639 1.00 72.50 82 GLY A O 1
ATOM 615 N N . ILE A 1 83 ? 16.491 5.481 -10.893 1.00 80.75 83 ILE A N 1
ATOM 616 C CA . ILE A 1 83 ? 15.794 5.074 -9.657 1.00 80.75 83 ILE A CA 1
ATOM 617 C C . ILE A 1 83 ? 15.816 6.172 -8.582 1.00 80.75 83 ILE A C 1
ATOM 619 O O . ILE A 1 83 ? 15.014 6.138 -7.652 1.00 80.75 83 ILE A O 1
ATOM 623 N N . PHE A 1 84 ? 16.733 7.137 -8.693 1.00 81.88 84 PHE A N 1
ATOM 624 C CA . PHE A 1 84 ? 16.992 8.141 -7.661 1.00 81.88 84 PHE A CA 1
ATOM 625 C C . PHE A 1 84 ? 15.753 8.973 -7.317 1.00 81.88 84 PHE A C 1
ATOM 627 O O . PHE A 1 84 ? 15.389 9.068 -6.147 1.00 81.88 84 PHE A O 1
ATOM 634 N N . ASP A 1 85 ? 15.066 9.495 -8.334 1.00 81.12 85 ASP A N 1
ATOM 635 C CA . ASP A 1 85 ? 13.863 10.314 -8.160 1.00 81.12 85 ASP A CA 1
ATOM 636 C C . ASP A 1 85 ? 12.719 9.512 -7.506 1.00 81.12 85 ASP A C 1
ATOM 638 O O . ASP A 1 85 ? 12.114 9.936 -6.520 1.00 81.12 85 ASP A O 1
ATOM 642 N N . LEU A 1 86 ? 12.506 8.264 -7.946 1.00 84.56 86 LEU A N 1
ATOM 643 C CA . LEU A 1 86 ? 11.520 7.370 -7.327 1.00 84.56 86 LEU A CA 1
ATOM 644 C C . LEU A 1 86 ? 11.852 7.032 -5.874 1.00 84.56 86 LEU A C 1
ATOM 646 O O . LEU A 1 86 ? 10.952 6.992 -5.030 1.00 84.56 86 LEU A O 1
ATOM 650 N N . LEU A 1 87 ? 13.123 6.758 -5.571 1.00 88.81 87 LEU A N 1
ATOM 651 C CA . LEU A 1 87 ? 13.555 6.476 -4.204 1.00 88.81 87 LEU A CA 1
ATOM 652 C C . LEU A 1 87 ? 13.362 7.698 -3.319 1.00 88.81 87 LEU A C 1
ATOM 654 O O . LEU A 1 87 ? 12.829 7.557 -2.221 1.00 88.81 87 LEU A O 1
ATOM 658 N N . GLN A 1 88 ? 13.735 8.885 -3.797 1.00 88.31 88 GLN A N 1
ATOM 659 C CA . GLN A 1 88 ? 13.576 10.125 -3.049 1.00 88.31 88 GLN A CA 1
ATOM 660 C C . GLN A 1 88 ? 12.107 10.372 -2.696 1.00 88.31 88 GLN A C 1
ATOM 662 O O . GLN A 1 88 ? 11.794 10.602 -1.527 1.00 88.31 88 GLN A O 1
ATOM 667 N N . VAL A 1 89 ? 11.196 10.246 -3.665 1.00 89.31 89 VAL A N 1
ATOM 668 C CA . VAL A 1 89 ? 9.754 10.407 -3.425 1.00 89.31 89 VAL A CA 1
ATOM 669 C C . VAL A 1 89 ? 9.226 9.329 -2.477 1.00 89.31 89 VAL A C 1
ATOM 671 O O . VAL A 1 89 ? 8.507 9.645 -1.532 1.00 89.31 89 VAL A O 1
ATOM 674 N N . THR A 1 90 ? 9.613 8.064 -2.656 1.00 93.31 90 THR A N 1
ATOM 675 C CA . THR A 1 90 ? 9.143 6.956 -1.802 1.00 93.31 90 THR A CA 1
ATOM 676 C C . THR A 1 90 ? 9.601 7.121 -0.352 1.00 93.31 90 THR A C 1
ATOM 678 O O . THR A 1 90 ? 8.815 6.937 0.583 1.00 93.31 90 THR A O 1
ATOM 681 N N . VAL A 1 91 ? 10.865 7.495 -0.141 1.00 95.38 91 VAL A N 1
ATOM 682 C CA . VAL A 1 91 ? 11.429 7.730 1.195 1.00 95.38 91 VAL A CA 1
ATOM 683 C C . VAL A 1 91 ? 10.766 8.938 1.846 1.00 95.38 91 VAL A C 1
ATOM 685 O O . VAL A 1 91 ? 10.352 8.854 2.999 1.00 95.38 91 VAL A O 1
ATOM 688 N N . LEU A 1 92 ? 10.599 10.038 1.109 1.00 94.94 92 LEU A N 1
ATOM 689 C CA . LEU A 1 92 ? 9.954 11.236 1.635 1.00 94.94 92 LEU A CA 1
ATOM 690 C C . LEU A 1 92 ? 8.500 10.944 2.027 1.00 94.94 92 LEU A C 1
ATOM 692 O O . LEU A 1 92 ? 8.110 11.201 3.163 1.00 94.94 92 LEU A O 1
ATOM 696 N N . VAL A 1 93 ? 7.713 10.329 1.141 1.00 94.50 93 VAL A N 1
ATOM 697 C CA . VAL A 1 93 ? 6.303 10.000 1.408 1.00 94.50 93 VAL A CA 1
ATOM 698 C C . VAL A 1 93 ? 6.163 9.025 2.577 1.00 94.50 93 VAL A C 1
ATOM 700 O O . VAL A 1 93 ? 5.320 9.243 3.444 1.00 94.50 93 VAL A O 1
ATOM 703 N N . SER A 1 94 ? 6.988 7.977 2.647 1.00 96.62 94 SER A N 1
ATOM 704 C CA . SER A 1 94 ? 6.926 7.009 3.753 1.00 96.62 94 SER A CA 1
ATOM 705 C C . SER A 1 94 ? 7.308 7.629 5.097 1.00 96.62 94 SER A C 1
ATOM 707 O O . SER A 1 94 ? 6.640 7.365 6.097 1.00 96.62 94 SER A O 1
ATOM 709 N N . LEU A 1 95 ? 8.316 8.504 5.129 1.00 97.38 95 LEU A N 1
ATOM 710 C CA . LEU A 1 95 ? 8.714 9.213 6.343 1.00 97.38 95 LEU A CA 1
ATOM 711 C C . LEU A 1 95 ? 7.595 10.137 6.840 1.00 97.38 95 LEU A C 1
ATOM 713 O O . LEU A 1 95 ? 7.222 10.079 8.013 1.00 97.38 95 LEU A O 1
ATOM 717 N N . PHE A 1 96 ? 7.020 10.948 5.947 1.00 95.81 96 PHE A N 1
ATOM 718 C CA . PHE A 1 96 ? 5.890 11.818 6.281 1.00 95.81 96 PHE A CA 1
ATOM 719 C C . PHE A 1 96 ? 4.668 11.017 6.742 1.00 95.81 96 PHE A C 1
ATOM 721 O O . PHE A 1 96 ? 4.042 11.375 7.742 1.00 95.81 96 PHE A O 1
ATOM 728 N N . ALA A 1 97 ? 4.357 9.909 6.063 1.00 95.00 97 ALA A N 1
ATOM 729 C CA . ALA A 1 97 ? 3.265 9.026 6.450 1.00 95.00 97 ALA A CA 1
ATOM 730 C C . ALA A 1 97 ? 3.473 8.465 7.862 1.00 95.00 97 ALA A C 1
ATOM 732 O O . ALA A 1 97 ? 2.567 8.552 8.684 1.00 95.00 97 ALA A O 1
ATOM 733 N N . LEU A 1 98 ? 4.666 7.952 8.183 1.00 96.38 98 LEU A N 1
ATOM 734 C CA . LEU A 1 98 ? 4.960 7.397 9.506 1.00 96.38 98 LEU A CA 1
ATOM 735 C C . LEU A 1 98 ? 4.834 8.437 10.618 1.00 96.38 98 LEU A C 1
ATOM 737 O O . LEU A 1 98 ? 4.236 8.141 11.647 1.00 96.38 98 LEU A O 1
ATOM 741 N N . ILE A 1 99 ? 5.345 9.654 10.418 1.00 97.19 99 ILE A N 1
ATOM 742 C CA . ILE A 1 99 ? 5.271 10.721 11.427 1.00 97.19 99 ILE A CA 1
ATOM 743 C C . ILE A 1 99 ? 3.810 11.079 11.734 1.00 97.19 99 ILE A C 1
ATOM 745 O O . ILE A 1 99 ? 3.410 11.123 12.902 1.00 97.19 99 ILE A O 1
ATOM 749 N N . LEU A 1 100 ? 3.000 11.297 10.693 1.00 95.69 100 LEU A N 1
ATOM 750 C CA . LEU A 1 100 ? 1.589 11.661 10.844 1.00 95.69 100 LEU A CA 1
ATOM 751 C C . LEU A 1 100 ? 0.757 10.510 11.427 1.00 95.69 100 LEU A C 1
ATOM 753 O O . LEU A 1 100 ? -0.081 10.730 12.308 1.00 95.69 100 LEU A O 1
ATOM 757 N N . VAL A 1 101 ? 1.008 9.280 10.972 1.00 95.69 101 VAL A N 1
ATOM 758 C CA . VAL A 1 101 ? 0.297 8.084 11.439 1.00 95.69 101 VAL A CA 1
ATOM 759 C C . VAL A 1 101 ? 0.642 7.779 12.889 1.00 95.69 101 VAL A C 1
ATOM 761 O O . VAL A 1 101 ? -0.280 7.578 13.674 1.00 95.69 101 VAL A O 1
ATOM 764 N N . MET A 1 102 ? 1.919 7.796 13.284 1.00 96.38 102 MET A N 1
ATOM 765 C CA . MET A 1 102 ? 2.316 7.528 14.674 1.00 96.38 102 MET A CA 1
ATOM 766 C C . MET A 1 102 ? 1.684 8.530 15.636 1.00 96.38 102 MET A C 1
ATOM 768 O O . MET A 1 102 ? 1.115 8.124 16.648 1.00 96.38 102 MET A O 1
ATOM 772 N N . SER A 1 103 ? 1.728 9.823 15.301 1.00 94.81 103 SER A N 1
ATOM 773 C CA . SER A 1 103 ? 1.120 10.866 16.132 1.00 94.81 103 SER A CA 1
ATOM 774 C C . SER A 1 103 ? -0.385 10.638 16.315 1.00 94.81 103 SER A C 1
ATOM 776 O O . SER A 1 103 ? -0.891 10.629 17.440 1.00 94.81 103 SER A O 1
ATOM 778 N N . THR A 1 104 ? -1.095 10.368 15.221 1.00 95.06 104 THR A N 1
ATOM 779 C CA . THR A 1 104 ? -2.552 10.181 15.245 1.00 95.06 104 THR A CA 1
ATOM 780 C C . THR A 1 104 ? -2.952 8.867 15.928 1.00 95.06 104 THR A C 1
ATOM 782 O O . THR A 1 104 ? -3.887 8.841 16.732 1.00 95.06 104 THR A O 1
ATOM 785 N N . ALA A 1 105 ? -2.228 7.774 15.668 1.00 93.38 105 ALA A N 1
ATOM 786 C CA . ALA A 1 105 ? -2.515 6.449 16.215 1.00 93.38 105 ALA A CA 1
ATOM 787 C C . ALA A 1 105 ? -2.364 6.408 17.740 1.00 93.38 105 ALA A C 1
ATOM 789 O O . ALA A 1 105 ? -3.224 5.852 18.426 1.00 93.38 105 ALA A O 1
ATOM 790 N N . SER A 1 106 ? -1.320 7.041 18.289 1.00 94.25 106 SER A N 1
ATOM 791 C CA . SER A 1 106 ? -1.150 7.149 19.742 1.00 94.25 106 SER A CA 1
ATOM 792 C C . SER A 1 106 ? -2.307 7.904 20.405 1.00 94.25 106 SER A C 1
ATOM 794 O O . SER A 1 106 ? -2.767 7.491 21.470 1.00 94.25 106 SER A O 1
ATOM 796 N N . GLY A 1 107 ? -2.833 8.955 19.764 1.00 92.44 107 GLY A N 1
ATOM 797 C CA . GLY A 1 107 ? -3.997 9.695 20.263 1.00 92.44 107 GLY A CA 1
ATOM 798 C C . GLY A 1 107 ? -5.263 8.835 20.332 1.00 92.44 107 GLY A C 1
ATOM 799 O O . GLY A 1 107 ? -5.938 8.798 21.362 1.00 92.44 107 GLY A O 1
ATOM 800 N N . VAL A 1 108 ? -5.553 8.081 19.269 1.00 90.38 108 VAL A N 1
ATOM 801 C CA . VAL A 1 108 ? -6.719 7.181 19.219 1.00 90.38 108 VAL A CA 1
ATOM 802 C C . VAL A 1 108 ? -6.586 6.038 20.230 1.00 90.38 108 VAL A C 1
ATOM 804 O O . VAL A 1 108 ? -7.551 5.715 20.925 1.00 90.38 108 VAL A O 1
ATOM 807 N N . ALA A 1 109 ? -5.392 5.460 20.376 1.00 90.88 109 ALA A N 1
ATOM 808 C CA . ALA A 1 109 ? -5.137 4.393 21.341 1.00 90.88 109 ALA A CA 1
ATOM 809 C C . ALA A 1 109 ? -5.366 4.855 22.791 1.00 90.88 109 ALA A C 1
ATOM 811 O O . ALA A 1 109 ? -6.032 4.166 23.569 1.00 90.88 109 ALA A O 1
ATOM 812 N N . LEU A 1 110 ? -4.866 6.042 23.152 1.00 91.69 110 LEU A N 1
ATOM 813 C CA . LEU A 1 110 ? -5.083 6.627 24.480 1.00 91.69 110 LEU A CA 1
ATOM 814 C C . LEU A 1 110 ? -6.557 6.954 24.728 1.00 91.69 110 LEU A C 1
ATOM 816 O O . LEU A 1 110 ? -7.073 6.686 25.813 1.00 91.69 110 LEU A O 1
ATOM 820 N N . PHE A 1 111 ? -7.257 7.476 23.719 1.00 88.94 111 PHE A N 1
ATOM 821 C CA . PHE A 1 111 ? -8.682 7.771 23.831 1.00 88.94 111 PHE A CA 1
ATOM 822 C C . PHE A 1 111 ? -9.503 6.511 24.131 1.00 88.94 111 PHE A C 1
ATOM 824 O O . PHE A 1 111 ? -10.304 6.507 25.065 1.00 88.94 111 PHE A O 1
ATOM 831 N N . ILE A 1 112 ? -9.264 5.423 23.394 1.00 86.81 112 ILE A N 1
ATOM 832 C CA . ILE A 1 112 ? -9.987 4.157 23.580 1.00 86.81 112 ILE A CA 1
ATOM 833 C C . ILE A 1 112 ? -9.664 3.515 24.937 1.00 86.81 112 ILE A C 1
ATOM 835 O O . ILE A 1 112 ? -10.554 2.944 25.564 1.00 86.81 112 ILE A O 1
ATOM 839 N N . THR A 1 113 ? -8.414 3.604 25.398 1.00 87.50 113 THR A N 1
ATOM 840 C CA . THR A 1 113 ? -7.971 2.929 26.631 1.00 87.50 113 THR A CA 1
ATOM 841 C C . THR A 1 113 ? -8.325 3.679 27.910 1.00 87.50 113 THR A C 1
ATOM 843 O O . THR A 1 113 ? -8.678 3.031 28.893 1.00 87.50 113 THR A O 1
ATOM 846 N N . GLN A 1 114 ? -8.234 5.013 27.927 1.00 84.81 114 GLN A N 1
ATOM 847 C CA . GLN A 1 114 ? -8.369 5.792 29.166 1.00 84.81 114 GLN A CA 1
ATOM 848 C C . GLN A 1 114 ? -9.604 6.692 29.229 1.00 84.81 114 GLN A C 1
ATOM 850 O O . GLN A 1 114 ? -10.076 6.985 30.323 1.00 84.81 114 GLN A O 1
ATOM 855 N N . TYR A 1 115 ? -10.137 7.133 28.088 1.00 82.25 115 TYR A N 1
ATOM 856 C CA . TYR A 1 115 ? -11.191 8.155 28.053 1.00 82.25 115 TYR A CA 1
ATOM 857 C C . TYR A 1 115 ? -12.551 7.637 27.569 1.00 82.25 115 TYR A C 1
ATOM 859 O O . TYR A 1 115 ? -13.583 8.239 27.867 1.00 82.25 115 TYR A O 1
ATOM 867 N N . ALA A 1 116 ? -12.587 6.534 26.819 1.00 82.06 116 ALA A N 1
ATOM 868 C CA . ALA A 1 116 ? -13.802 6.093 26.150 1.00 82.06 116 ALA A CA 1
ATOM 869 C C . ALA A 1 116 ? -14.741 5.290 27.080 1.00 82.06 116 ALA A C 1
ATOM 871 O O . ALA A 1 116 ? -14.359 4.246 27.617 1.00 82.06 116 ALA A O 1
ATOM 872 N N . PRO A 1 117 ? -16.018 5.698 27.231 1.00 79.81 117 PRO A N 1
ATOM 873 C CA . PRO A 1 117 ? -17.012 4.902 27.939 1.00 79.81 117 PRO A CA 1
ATOM 874 C C . PRO A 1 117 ? -17.326 3.613 27.164 1.00 79.81 117 PRO A C 1
ATOM 876 O O . PRO A 1 117 ? -17.350 3.587 25.932 1.00 79.81 117 PRO A O 1
ATOM 879 N N . ARG A 1 118 ? -17.643 2.539 27.895 1.00 78.44 118 ARG A N 1
ATOM 880 C CA . ARG A 1 118 ? -17.755 1.147 27.402 1.00 78.44 118 ARG A CA 1
ATOM 881 C C . ARG A 1 118 ? -18.666 0.942 26.174 1.00 78.44 118 ARG A C 1
ATOM 883 O O . ARG A 1 118 ? -18.493 -0.031 25.451 1.00 78.44 118 ARG A O 1
ATOM 890 N N . ARG A 1 119 ? -19.622 1.849 25.923 1.00 78.75 119 ARG A N 1
ATOM 891 C CA . ARG A 1 119 ? -20.520 1.830 24.748 1.00 78.75 119 ARG A CA 1
ATOM 892 C C . ARG A 1 119 ? -19.884 2.397 23.472 1.00 78.75 119 ARG A C 1
ATOM 894 O O . ARG A 1 119 ? -20.215 1.944 22.384 1.00 78.75 119 ARG A O 1
ATOM 901 N N . VAL A 1 120 ? -18.982 3.370 23.597 1.00 83.00 120 VAL A N 1
ATOM 902 C CA . VAL A 1 120 ? -18.361 4.066 22.455 1.00 83.00 120 VAL A CA 1
ATOM 903 C C . VAL A 1 120 ? -17.187 3.261 21.899 1.00 83.00 120 VAL A C 1
ATOM 905 O O . VAL A 1 120 ? -16.990 3.230 20.689 1.00 83.00 120 VAL A O 1
ATOM 908 N N . VAL A 1 121 ? -16.473 2.531 22.765 1.00 84.94 121 VAL A N 1
ATOM 909 C CA . VAL A 1 121 ? -15.371 1.638 22.368 1.00 84.94 121 VAL A CA 1
ATOM 910 C C . VAL A 1 121 ? -15.816 0.638 21.300 1.00 84.94 121 VAL A C 1
ATOM 912 O O . VAL A 1 121 ? -15.138 0.491 20.289 1.00 84.94 121 VAL A O 1
ATOM 915 N N . GLY A 1 122 ? -16.977 -0.001 21.488 1.00 84.94 122 GLY A N 1
ATOM 916 C CA . GLY A 1 122 ? -17.506 -0.974 20.529 1.00 84.94 122 GLY A CA 1
ATOM 917 C C . GLY A 1 122 ? -17.835 -0.358 19.167 1.00 84.94 122 GLY A C 1
ATOM 918 O O . GLY A 1 122 ? -17.471 -0.924 18.143 1.00 84.94 122 GLY A O 1
ATOM 919 N N . ALA A 1 123 ? -18.460 0.824 19.142 1.00 87.50 123 ALA A N 1
ATOM 920 C CA . ALA A 1 123 ? -18.809 1.508 17.895 1.00 87.50 123 ALA A CA 1
ATOM 921 C C . ALA A 1 123 ? -17.568 1.973 17.111 1.00 87.50 123 ALA A C 1
ATOM 923 O O . ALA A 1 123 ? -17.502 1.804 15.893 1.00 87.50 123 ALA A O 1
ATOM 924 N N . VAL A 1 124 ? -16.567 2.525 17.806 1.00 88.12 124 VAL A N 1
ATOM 925 C CA . VAL A 1 124 ? -15.313 2.976 17.183 1.00 88.12 124 VAL A CA 1
ATOM 926 C C . VAL A 1 124 ? -14.501 1.785 16.680 1.00 88.12 124 VAL A C 1
ATOM 928 O O . VAL A 1 124 ? -14.081 1.793 15.527 1.00 88.12 124 VAL A O 1
ATOM 931 N N . ALA A 1 125 ? -14.333 0.738 17.495 1.00 88.12 125 ALA A N 1
ATOM 932 C CA . ALA A 1 125 ? -13.611 -0.467 17.091 1.00 88.12 125 ALA A CA 1
ATOM 933 C C . ALA A 1 125 ? -14.269 -1.143 15.881 1.00 88.12 125 ALA A C 1
ATOM 935 O O . ALA A 1 125 ? -13.576 -1.503 14.938 1.00 88.12 125 ALA A O 1
ATOM 936 N N . TYR A 1 126 ? -15.602 -1.232 15.866 1.00 90.75 126 TYR A N 1
ATOM 937 C CA . TYR A 1 126 ? -16.342 -1.773 14.727 1.00 90.75 126 TYR A CA 1
ATOM 938 C C . TYR A 1 126 ? -16.182 -0.920 13.463 1.00 90.75 126 TYR A C 1
ATOM 940 O O . TYR A 1 126 ? -16.021 -1.460 12.376 1.00 90.75 126 TYR A O 1
ATOM 948 N N . SER A 1 127 ? -16.168 0.410 13.591 1.00 91.38 127 SER A N 1
ATOM 949 C CA . SER A 1 127 ? -15.943 1.306 12.446 1.00 91.38 127 SER A CA 1
ATOM 950 C C . SER A 1 127 ? -14.534 1.144 11.864 1.00 91.38 127 SER A C 1
ATOM 952 O O . SER A 1 127 ? -14.367 1.157 10.648 1.00 91.38 127 SER A O 1
ATOM 954 N N 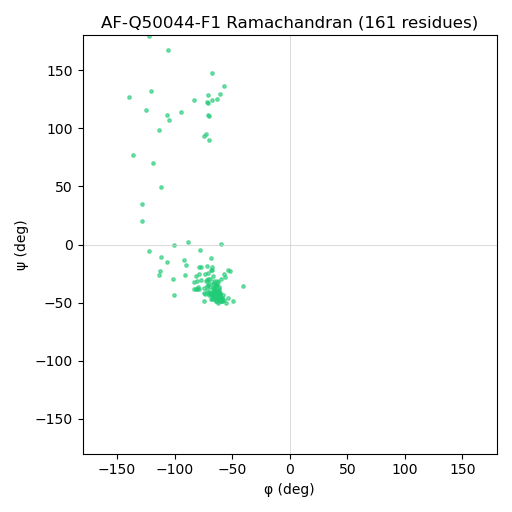. VAL A 1 128 ? -13.525 0.960 12.722 1.00 89.06 128 VAL A N 1
ATOM 955 C CA . VAL A 1 128 ? -12.134 0.701 12.309 1.00 89.06 128 VAL A CA 1
ATOM 956 C C . VAL A 1 128 ? -11.989 -0.679 11.665 1.00 89.06 128 VAL A C 1
ATOM 958 O O . VAL A 1 128 ? -11.316 -0.800 10.648 1.00 89.06 128 VAL A O 1
ATOM 961 N N . ASP A 1 129 ? -12.643 -1.704 12.210 1.00 91.94 129 ASP A N 1
ATOM 962 C CA . ASP A 1 129 ? -12.631 -3.060 11.647 1.00 91.94 129 ASP A CA 1
ATOM 963 C C . ASP A 1 129 ? -13.344 -3.109 10.285 1.00 91.94 129 ASP A C 1
ATOM 965 O O . ASP A 1 129 ? -12.835 -3.669 9.316 1.00 91.94 129 ASP A O 1
ATOM 969 N N . LEU A 1 130 ? -14.470 -2.400 10.155 1.00 92.56 130 LEU A N 1
ATOM 970 C CA . LEU A 1 130 ? -15.126 -2.191 8.864 1.00 92.56 130 LEU A CA 1
ATOM 971 C C . LEU A 1 130 ? -14.218 -1.459 7.870 1.00 92.56 130 LEU A C 1
ATOM 973 O O . LEU A 1 130 ? -14.159 -1.855 6.708 1.00 92.56 130 LEU A O 1
ATOM 977 N N . LEU A 1 131 ? -13.494 -0.423 8.308 1.00 89.38 131 LEU A N 1
ATOM 978 C CA . LEU A 1 131 ? -12.502 0.270 7.478 1.00 89.38 131 LEU A CA 1
ATOM 979 C C . LEU A 1 131 ? -11.359 -0.661 7.049 1.00 89.38 131 LEU A C 1
ATOM 981 O O . LEU A 1 131 ? -10.851 -0.506 5.943 1.00 89.38 131 LEU A O 1
ATOM 985 N N . ALA A 1 132 ? -10.984 -1.643 7.872 1.00 88.00 132 ALA A N 1
ATOM 986 C CA . ALA A 1 132 ? -9.972 -2.641 7.527 1.00 88.00 132 ALA A CA 1
ATOM 987 C C . ALA A 1 132 ? -10.450 -3.640 6.456 1.00 88.00 132 ALA A C 1
ATOM 989 O O . ALA A 1 132 ? -9.630 -4.196 5.727 1.00 88.00 132 ALA A O 1
ATOM 990 N N . VAL A 1 133 ? -11.766 -3.842 6.326 1.00 94.00 133 VAL A N 1
ATOM 991 C CA . VAL A 1 133 ? -12.378 -4.669 5.270 1.00 94.00 133 VAL A CA 1
ATOM 992 C C . VAL A 1 133 ? -12.464 -3.931 3.926 1.00 94.00 133 VAL A C 1
ATOM 994 O O . VAL A 1 133 ? -12.588 -4.570 2.879 1.00 94.00 133 VAL A O 1
ATOM 997 N N . VAL A 1 134 ? -12.387 -2.595 3.917 1.00 93.75 134 VAL A N 1
ATOM 998 C CA . VAL A 1 134 ? -12.508 -1.795 2.689 1.00 93.75 134 VAL A CA 1
ATOM 999 C C . VAL A 1 134 ? -11.398 -2.161 1.687 1.00 93.75 134 VAL A C 1
ATOM 1001 O O . VAL A 1 134 ? -10.216 -2.138 2.033 1.00 93.75 134 VAL A O 1
ATOM 1004 N N . PRO A 1 135 ? -11.738 -2.445 0.413 1.00 90.31 135 PRO A N 1
ATOM 1005 C CA . PRO A 1 135 ? -10.748 -2.672 -0.633 1.00 90.31 135 PRO A CA 1
ATOM 1006 C C . PRO A 1 135 ? -9.789 -1.486 -0.788 1.00 90.31 135 PRO A C 1
ATOM 1008 O O . PRO A 1 135 ? -10.223 -0.335 -0.877 1.00 90.31 135 PRO A O 1
ATOM 1011 N N . SER A 1 136 ? -8.489 -1.763 -0.929 1.00 90.56 136 SER A N 1
ATOM 1012 C CA . SER A 1 136 ? -7.450 -0.726 -1.053 1.00 90.56 136 SER A CA 1
ATOM 1013 C C . SER A 1 136 ? -7.692 0.257 -2.208 1.00 90.56 136 SER A C 1
ATOM 1015 O O . SER A 1 136 ? -7.316 1.426 -2.113 1.00 90.56 136 SER A O 1
ATOM 1017 N N . ILE A 1 137 ? -8.376 -0.179 -3.274 1.00 94.00 137 ILE A N 1
ATOM 1018 C CA . ILE A 1 137 ? -8.705 0.673 -4.423 1.00 94.00 137 ILE A CA 1
ATOM 1019 C C . ILE A 1 137 ? -9.667 1.810 -4.066 1.00 94.00 137 ILE A C 1
ATOM 1021 O O . ILE A 1 137 ? -9.538 2.905 -4.607 1.00 94.00 137 ILE A O 1
ATOM 1025 N N . ILE A 1 138 ? -10.592 1.589 -3.125 1.00 93.69 138 ILE A N 1
ATOM 1026 C CA . ILE A 1 138 ? -11.558 2.611 -2.703 1.00 93.69 138 ILE A CA 1
ATOM 1027 C C . ILE A 1 138 ? -10.829 3.719 -1.948 1.00 93.69 138 ILE A C 1
ATOM 1029 O O . ILE A 1 138 ? -11.068 4.891 -2.220 1.00 93.69 138 ILE A O 1
ATOM 1033 N N . CYS A 1 139 ? -9.884 3.366 -1.074 1.00 89.50 139 CYS A N 1
ATOM 1034 C CA . CYS A 1 139 ? -9.040 4.344 -0.388 1.00 89.50 139 CYS A CA 1
ATOM 1035 C C . CYS A 1 139 ? -8.200 5.168 -1.377 1.00 89.50 139 CYS A C 1
ATOM 1037 O O . CYS A 1 139 ? -8.085 6.382 -1.212 1.00 89.50 139 CYS A O 1
ATOM 1039 N N . GLY A 1 140 ? -7.666 4.539 -2.430 1.00 90.44 140 GLY A N 1
ATOM 1040 C CA . GLY A 1 140 ? -6.920 5.238 -3.483 1.00 90.44 140 GLY A CA 1
ATOM 1041 C C . GLY A 1 140 ? -7.785 6.227 -4.271 1.00 90.44 140 GLY A C 1
ATOM 1042 O O . GLY A 1 140 ? -7.420 7.392 -4.423 1.00 90.44 140 GLY A O 1
ATOM 1043 N N . VAL A 1 141 ? -8.963 5.787 -4.721 1.00 94.81 141 VAL A N 1
ATOM 1044 C CA . VAL A 1 141 ? -9.905 6.632 -5.472 1.00 94.81 141 VAL A CA 1
ATOM 1045 C C . VAL A 1 141 ? -10.468 7.751 -4.594 1.00 94.81 141 VAL A C 1
ATOM 1047 O O . VAL A 1 141 ? -10.532 8.895 -5.034 1.00 94.81 141 VAL A O 1
ATOM 1050 N N . TRP A 1 142 ? -10.817 7.467 -3.337 1.00 93.19 142 TRP A N 1
ATOM 1051 C CA . TRP A 1 142 ? -11.255 8.484 -2.378 1.00 93.19 142 TRP A CA 1
ATOM 1052 C C . TRP A 1 142 ? -10.168 9.533 -2.129 1.00 93.19 142 TRP A C 1
ATOM 1054 O O . TRP A 1 142 ? -10.454 10.729 -2.166 1.00 93.19 142 TRP A O 1
ATOM 1064 N N . GLY A 1 143 ? -8.917 9.098 -1.946 1.00 90.88 143 GLY A N 1
ATOM 1065 C CA . GLY A 1 143 ? -7.773 9.997 -1.809 1.00 90.88 143 GLY A CA 1
ATOM 1066 C C . GLY A 1 143 ? -7.630 10.909 -3.023 1.00 90.88 143 GLY A C 1
ATOM 1067 O O . GLY A 1 143 ? -7.475 12.116 -2.873 1.00 90.88 143 GLY A O 1
ATOM 1068 N N . TRP A 1 144 ? -7.783 10.379 -4.235 1.00 91.62 144 TRP A N 1
ATOM 1069 C CA . TRP A 1 144 ? -7.747 11.216 -5.430 1.00 91.62 144 TRP A CA 1
ATOM 1070 C C . TRP A 1 144 ? -8.921 12.206 -5.502 1.00 91.62 144 TRP A C 1
ATOM 1072 O O . TRP A 1 144 ? -8.696 13.389 -5.728 1.00 91.62 144 TRP A O 1
ATOM 1082 N N . TYR A 1 145 ? -10.160 11.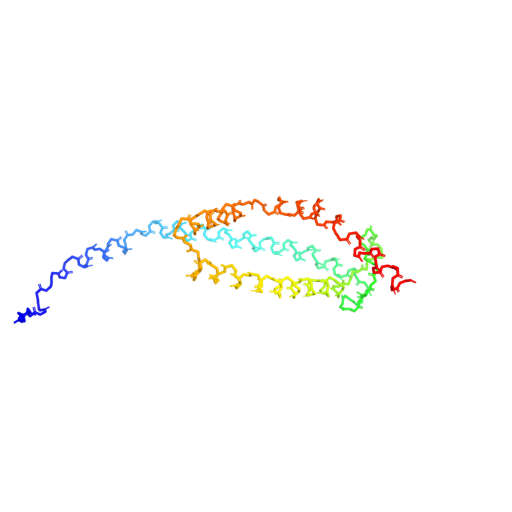780 -5.255 1.00 93.56 145 TYR A N 1
ATOM 1083 C CA . TYR A 1 145 ? -11.324 12.670 -5.375 1.00 93.56 145 TYR A CA 1
ATOM 1084 C C . TYR A 1 145 ? -11.422 13.732 -4.275 1.00 93.56 145 TYR A C 1
ATOM 1086 O O . TYR A 1 145 ? -11.876 14.843 -4.543 1.00 93.56 145 TYR A O 1
ATOM 1094 N N . VAL A 1 146 ? -11.032 13.404 -3.041 1.00 93.25 146 VAL A N 1
ATOM 1095 C CA . VAL A 1 146 ? -11.208 1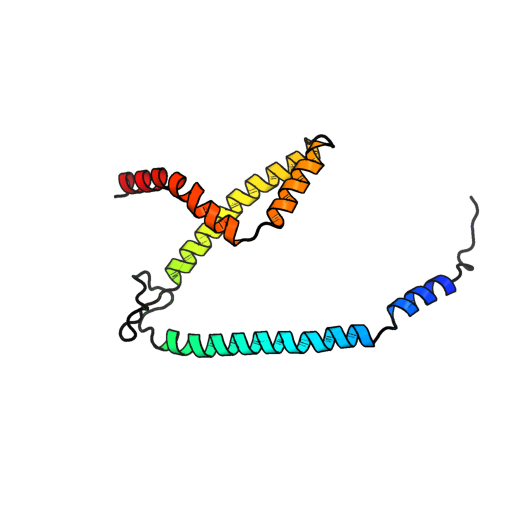4.289 -1.878 1.00 93.25 146 VAL A CA 1
ATOM 1096 C C . VAL A 1 146 ? -9.920 15.019 -1.524 1.00 93.25 146 VAL A C 1
ATOM 1098 O O . VAL A 1 146 ? -9.957 16.221 -1.268 1.00 93.25 146 VAL A O 1
ATOM 1101 N N . LEU A 1 147 ? -8.774 14.333 -1.527 1.00 88.88 147 LEU A N 1
ATOM 1102 C CA . LEU A 1 147 ? -7.506 14.935 -1.114 1.00 88.88 147 LEU A CA 1
ATOM 1103 C C . LEU A 1 147 ? -6.896 15.801 -2.223 1.00 88.88 147 LEU A C 1
ATOM 1105 O O . LEU A 1 147 ? -6.352 16.858 -1.919 1.00 88.88 147 LEU A O 1
ATOM 1109 N N . ALA A 1 148 ? -7.019 15.418 -3.501 1.00 88.81 148 ALA A N 1
ATOM 1110 C CA . ALA A 1 148 ? -6.449 16.207 -4.600 1.00 88.81 148 ALA A CA 1
ATOM 1111 C C . ALA A 1 148 ? -6.946 17.666 -4.654 1.00 88.81 148 ALA A C 1
ATOM 1113 O O . ALA A 1 148 ? -6.095 18.555 -4.706 1.00 88.81 148 ALA A O 1
ATOM 1114 N N . PRO A 1 149 ? -8.260 17.976 -4.569 1.00 91.06 149 PRO A N 1
ATOM 1115 C CA . PRO A 1 149 ? -8.707 19.371 -4.558 1.00 91.06 149 PRO A CA 1
ATOM 1116 C C . PRO A 1 149 ? -8.274 20.132 -3.296 1.00 91.06 149 PRO A C 1
ATOM 1118 O O . PRO A 1 149 ? -8.092 21.345 -3.354 1.00 91.06 149 PRO A O 1
ATOM 1121 N N . GLN A 1 150 ? -8.076 19.446 -2.166 1.00 90.31 150 GLN A N 1
ATOM 1122 C CA . GLN A 1 150 ? -7.569 20.061 -0.930 1.00 90.31 150 GLN A CA 1
ATOM 1123 C C . GLN A 1 150 ? -6.072 20.386 -1.014 1.00 90.31 150 GLN A C 1
ATOM 1125 O O . GLN A 1 150 ? -5.599 21.308 -0.352 1.00 90.31 150 GLN A O 1
ATOM 1130 N N . LEU A 1 151 ? -5.328 19.665 -1.855 1.00 87.19 151 LEU A N 1
ATOM 1131 C CA . LEU A 1 151 ? -3.916 19.924 -2.121 1.00 87.19 151 LEU A CA 1
ATOM 1132 C C . LEU A 1 151 ? -3.710 21.047 -3.151 1.00 87.19 151 LEU A C 1
ATOM 1134 O O . LEU A 1 151 ? -2.707 21.746 -3.061 1.00 87.19 151 LEU A O 1
ATOM 1138 N N . CYS A 1 152 ? -4.659 21.293 -4.064 1.00 86.12 152 CYS A N 1
ATOM 1139 C CA . CYS A 1 152 ? -4.594 22.394 -5.039 1.00 86.12 152 CYS A CA 1
ATOM 1140 C C . CYS A 1 152 ? -4.253 23.782 -4.450 1.00 86.12 152 CYS A C 1
ATOM 1142 O O . CYS A 1 152 ? -3.373 24.449 -4.994 1.00 86.12 152 CYS A O 1
ATOM 1144 N N . PRO A 1 153 ? -4.884 24.272 -3.363 1.00 87.75 153 PRO A N 1
ATOM 1145 C CA . PRO A 1 153 ? -4.504 25.565 -2.793 1.00 87.75 153 PRO A CA 1
ATOM 1146 C C . PRO A 1 153 ? -3.051 25.570 -2.303 1.00 87.75 153 PRO A C 1
ATOM 1148 O O . PRO A 1 153 ? -2.345 26.555 -2.498 1.00 87.75 153 PRO A O 1
ATOM 1151 N N . ILE A 1 154 ? -2.578 24.455 -1.742 1.00 86.31 154 ILE A N 1
ATOM 1152 C CA . ILE A 1 154 ? -1.201 24.312 -1.259 1.00 86.31 154 ILE A CA 1
ATOM 1153 C C . ILE A 1 154 ? -0.224 24.316 -2.435 1.00 86.31 154 ILE A C 1
ATOM 1155 O O . ILE A 1 154 ? 0.779 25.020 -2.370 1.00 86.31 154 ILE A O 1
ATOM 1159 N N . THR A 1 155 ? -0.524 23.600 -3.524 1.00 83.44 155 THR A N 1
ATOM 1160 C CA . THR A 1 155 ? 0.337 23.588 -4.718 1.00 83.44 155 THR A CA 1
ATOM 1161 C C . THR A 1 155 ? 0.380 24.958 -5.381 1.00 83.44 155 THR A C 1
ATOM 1163 O O . THR A 1 155 ? 1.459 25.448 -5.677 1.00 83.44 155 THR A O 1
ATOM 1166 N N . THR A 1 156 ? -0.761 25.641 -5.520 1.00 85.62 156 THR A N 1
ATOM 1167 C CA . THR A 1 156 ? -0.788 27.005 -6.083 1.00 85.62 156 THR A CA 1
ATOM 1168 C C . THR A 1 156 ? -0.075 28.032 -5.202 1.00 85.62 156 THR A C 1
ATOM 1170 O O . THR A 1 156 ? 0.489 28.997 -5.717 1.00 85.62 156 THR A O 1
ATOM 1173 N N . TRP A 1 157 ? -0.085 27.842 -3.879 1.00 89.00 157 TRP A N 1
ATOM 1174 C CA . TRP A 1 157 ? 0.683 28.667 -2.951 1.00 89.00 157 TRP A CA 1
ATOM 1175 C C . TRP A 1 157 ? 2.185 28.400 -3.081 1.00 89.00 157 TRP A C 1
ATOM 1177 O O . TRP A 1 157 ? 2.963 29.353 -3.133 1.00 89.00 157 TRP A O 1
ATOM 1187 N N . LEU A 1 158 ? 2.584 27.127 -3.189 1.00 84.12 158 LEU A N 1
ATOM 1188 C CA . LEU A 1 158 ? 3.974 26.731 -3.423 1.00 84.12 158 LEU A CA 1
ATOM 1189 C C . LEU A 1 158 ? 4.496 27.325 -4.736 1.00 84.12 158 LEU A C 1
ATOM 1191 O O . LEU A 1 158 ? 5.542 27.967 -4.726 1.00 84.12 158 LEU A O 1
ATOM 1195 N N . ASP A 1 159 ? 3.729 27.186 -5.821 1.00 87.19 159 ASP A N 1
ATOM 1196 C CA . ASP A 1 159 ? 4.087 27.707 -7.142 1.00 87.19 159 ASP A CA 1
ATOM 1197 C C . ASP A 1 159 ? 4.248 29.228 -7.118 1.00 87.19 159 ASP A C 1
ATOM 1199 O O . ASP A 1 159 ? 5.215 29.737 -7.656 1.00 87.19 159 ASP A O 1
ATOM 1203 N N . ARG A 1 160 ? 3.367 29.971 -6.435 1.00 86.81 160 ARG A N 1
ATOM 1204 C CA . ARG A 1 160 ? 3.504 31.436 -6.306 1.00 86.81 160 ARG A CA 1
ATOM 1205 C C . ARG A 1 160 ? 4.686 31.899 -5.455 1.00 86.81 160 ARG A C 1
ATOM 1207 O O . ARG A 1 160 ? 5.034 33.074 -5.519 1.00 86.81 160 ARG A O 1
ATOM 1214 N N . THR A 1 161 ? 5.193 31.046 -4.568 1.00 85.88 161 THR A N 1
ATOM 1215 C CA . THR A 1 161 ? 6.211 31.433 -3.577 1.00 85.88 161 THR A CA 1
ATOM 1216 C C . THR A 1 161 ? 7.611 30.983 -3.996 1.00 85.88 161 THR A C 1
ATOM 1218 O O . THR A 1 161 ? 8.589 31.627 -3.622 1.00 85.88 161 THR A O 1
ATOM 1221 N N . LEU A 1 162 ? 7.718 29.879 -4.743 1.00 76.06 162 LEU A N 1
ATOM 1222 C CA . LEU A 1 162 ? 8.985 29.268 -5.163 1.00 76.06 162 LEU A CA 1
ATOM 1223 C C . LEU A 1 162 ? 9.313 29.466 -6.652 1.00 76.06 162 LEU A C 1
ATOM 1225 O O . LEU A 1 162 ? 10.467 29.248 -7.025 1.00 76.06 162 LEU A O 1
ATOM 1229 N N . VAL A 1 163 ? 8.342 29.878 -7.477 1.00 52.28 163 VAL A N 1
ATOM 1230 C CA . VAL A 1 163 ? 8.515 30.265 -8.891 1.00 52.28 163 VAL A CA 1
ATOM 1231 C C . VAL A 1 163 ? 8.138 31.731 -9.061 1.00 52.28 163 VAL A C 1
ATOM 1233 O O . VAL A 1 163 ? 8.920 32.449 -9.723 1.00 52.28 163 VAL A O 1
#

pLDDT: mean 78.73, std 13.96, range [42.16, 97.38]

Radius of gyration: 28.9 Å; Cα contacts (8 Å, |Δi|>4): 54; chains: 1; bounding box: 44×72×84 Å

Secondary structure (DSSP, 8-state):
-----GGG--HHHHHHHHHHHT--HHHHHHHHHHHHHHHHHHHHHHHHHHHHHHHHHTT--S-TTT--S--B-S-TTS-B--HHHHHHHHHHHHHHHHHHHHHHHHHHHHIIIII--HHHHHHHHHHHHHHHHS-HHHHHHHIIIIIHHHHHHHHHHHHHHH-

InterPro domains:
  IPR035906 MetI-like superfamily [SSF161098] (41-155)
  IPR051124 Binding-Protein-Dependent Phosphate Transport Permease [PTHR30425] (35-152)

Mean predicted aligned error: 14.33 Å

Organism: Mycobacterium leprae (NCBI:txid1769)

Foldseek 3Di:
DDDDDPPDDPCVVVVVVVCVVVPDVVVVVVVVVVVVVVVVVVVVVVVVVCVVVVVLVVQAPDDQAPDPDDQDPPDSNHGHHHCNVVVVVVVVVVVVCCVVCVVVVVVVVCCLPPPDDPVVNVVVVVVVVVVVVDDPVVVVVCCCVPVVVVCVVVVVVCVVVVD